Protein AF-C7GG24-F1 (afdb_monomer)

Structure (mmCIF, N/CA/C/O backbone):
data_AF-C7GG24-F1
#
_entry.id   AF-C7GG24-F1
#
loop_
_atom_site.group_PDB
_atom_site.id
_atom_site.type_symbol
_atom_site.label_atom_id
_atom_site.label_alt_id
_atom_site.label_comp_id
_atom_site.label_asym_id
_atom_site.label_entity_id
_atom_site.label_seq_id
_atom_site.pdbx_PDB_ins_code
_atom_site.Cartn_x
_atom_site.Cartn_y
_atom_site.Cartn_z
_atom_site.occupancy
_atom_site.B_iso_or_equiv
_atom_site.auth_seq_id
_atom_site.auth_comp_id
_atom_site.auth_asym_id
_atom_site.auth_atom_id
_atom_site.pdbx_PDB_model_num
ATOM 1 N N . MET A 1 1 ? 22.036 11.294 -6.647 1.00 72.31 1 MET A N 1
ATOM 2 C CA . MET A 1 1 ? 21.142 11.673 -7.765 1.00 72.31 1 MET A CA 1
ATOM 3 C C . M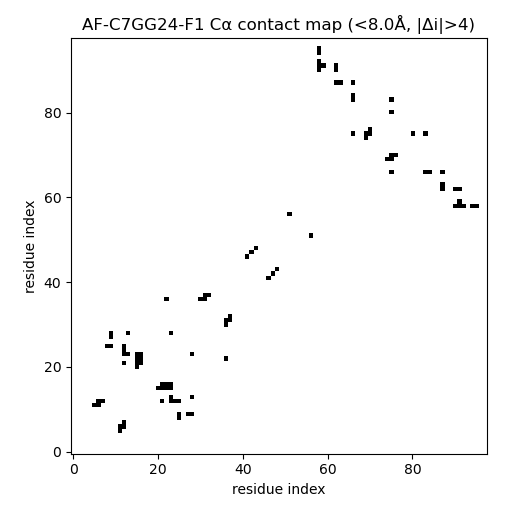ET A 1 1 ? 21.338 10.767 -8.979 1.00 72.31 1 MET A C 1
ATOM 5 O O . MET A 1 1 ? 20.375 10.119 -9.351 1.00 72.31 1 MET A O 1
ATOM 9 N N . ALA A 1 2 ? 22.551 10.631 -9.540 1.00 93.06 2 ALA A N 1
ATOM 10 C CA . ALA A 1 2 ? 22.789 9.796 -10.732 1.00 93.06 2 ALA A CA 1
ATOM 11 C C . ALA A 1 2 ? 22.354 8.324 -10.573 1.00 93.06 2 ALA A C 1
ATOM 13 O O . ALA A 1 2 ? 21.685 7.789 -11.447 1.00 93.06 2 ALA A O 1
ATOM 14 N N . LEU A 1 3 ? 22.655 7.698 -9.428 1.00 95.56 3 LEU A N 1
ATOM 15 C CA . LEU A 1 3 ? 22.235 6.318 -9.166 1.00 95.56 3 LEU A CA 1
ATOM 16 C C . LEU A 1 3 ? 20.707 6.168 -9.087 1.00 95.56 3 LEU A C 1
ATOM 18 O O . LEU A 1 3 ? 20.162 5.242 -9.667 1.00 95.56 3 LEU A O 1
ATOM 22 N N . ALA A 1 4 ? 20.008 7.083 -8.409 1.00 95.25 4 ALA A N 1
ATOM 23 C CA . ALA A 1 4 ? 18.548 7.031 -8.306 1.00 95.25 4 ALA A CA 1
ATOM 24 C C . ALA A 1 4 ? 17.877 7.205 -9.678 1.00 95.25 4 ALA A C 1
ATOM 26 O O . ALA A 1 4 ? 16.943 6.479 -9.994 1.00 95.25 4 ALA A O 1
ATOM 27 N N . ALA A 1 5 ? 18.395 8.115 -10.511 1.00 95.19 5 ALA A N 1
ATOM 28 C CA . ALA A 1 5 ? 17.917 8.295 -11.879 1.00 95.19 5 ALA A CA 1
ATOM 29 C C . ALA A 1 5 ? 18.163 7.051 -12.747 1.00 95.19 5 ALA A C 1
ATOM 31 O O . ALA A 1 5 ? 17.284 6.664 -13.506 1.00 95.19 5 ALA A O 1
ATOM 32 N N . TYR A 1 6 ? 19.325 6.402 -12.603 1.00 95.00 6 TYR A N 1
ATOM 33 C CA . TYR A 1 6 ? 19.622 5.145 -13.290 1.00 95.00 6 TYR A CA 1
ATOM 34 C C . TYR A 1 6 ? 18.653 4.027 -12.878 1.00 95.00 6 TYR A C 1
ATOM 36 O O . TYR A 1 6 ? 18.052 3.394 -13.738 1.00 95.00 6 TYR A O 1
ATOM 44 N N . LEU A 1 7 ? 18.439 3.833 -11.570 1.00 94.06 7 LEU A N 1
ATOM 45 C CA . LEU A 1 7 ? 17.539 2.799 -11.043 1.00 94.06 7 LEU A CA 1
ATOM 46 C C . LEU A 1 7 ? 16.061 3.045 -11.387 1.00 94.06 7 LEU A C 1
ATOM 48 O O . LEU A 1 7 ? 15.297 2.095 -11.499 1.00 94.06 7 LEU A O 1
ATOM 52 N N . ALA A 1 8 ? 15.657 4.305 -11.561 1.00 94.25 8 ALA A N 1
ATOM 53 C CA . ALA A 1 8 ? 14.318 4.673 -12.018 1.00 94.25 8 ALA A CA 1
ATOM 54 C C . ALA A 1 8 ? 14.196 4.739 -13.555 1.00 94.25 8 ALA A C 1
ATOM 56 O O . ALA A 1 8 ? 13.123 5.065 -14.063 1.00 94.25 8 ALA A O 1
ATOM 57 N N . GLY A 1 9 ? 15.277 4.468 -14.293 1.00 96.44 9 GLY A N 1
ATOM 58 C CA . GLY A 1 9 ? 15.317 4.531 -15.751 1.00 96.44 9 GLY A CA 1
ATOM 59 C C . GLY A 1 9 ? 14.535 3.406 -16.431 1.00 96.44 9 GLY A C 1
ATOM 60 O O . GLY A 1 9 ? 14.117 2.441 -15.797 1.00 96.44 9 GLY A O 1
ATOM 61 N N . GLU A 1 10 ? 14.346 3.539 -17.743 1.00 97.12 10 GLU A N 1
ATOM 62 C CA . GLU A 1 10 ? 13.595 2.584 -18.568 1.00 97.12 10 GLU A CA 1
ATOM 63 C C . GLU A 1 10 ? 14.161 1.161 -18.484 1.00 97.12 10 GLU A C 1
ATOM 65 O O . GLU A 1 10 ? 13.438 0.245 -18.098 1.00 97.12 10 GLU A O 1
ATOM 70 N N . ASP A 1 11 ? 15.462 0.998 -18.736 1.00 96.69 11 ASP A N 1
ATOM 71 C CA . ASP A 1 11 ? 16.123 -0.312 -18.708 1.00 96.69 11 ASP A CA 1
ATOM 72 C C . ASP A 1 11 ? 16.016 -0.975 -17.327 1.00 96.69 11 ASP A C 1
ATOM 74 O O . ASP A 1 11 ? 15.643 -2.138 -17.218 1.00 96.69 11 ASP A O 1
ATOM 78 N N . ALA A 1 12 ? 16.254 -0.219 -16.249 1.00 97.19 12 ALA A N 1
ATOM 79 C CA . ALA A 1 12 ? 16.183 -0.746 -14.888 1.00 97.19 12 ALA A CA 1
ATOM 80 C C . ALA A 1 12 ? 14.753 -1.156 -14.491 1.00 97.19 12 ALA A C 1
ATOM 82 O O . ALA A 1 12 ? 14.557 -2.180 -13.833 1.00 97.19 12 ALA A O 1
ATOM 83 N N . GLN A 1 13 ? 13.739 -0.385 -14.901 1.00 97.38 13 GLN A N 1
ATOM 84 C CA . GLN A 1 13 ? 12.341 -0.764 -14.686 1.00 97.38 13 GLN A CA 1
ATOM 85 C C . GLN A 1 13 ? 11.961 -2.003 -15.504 1.00 97.38 13 GLN A C 1
ATOM 87 O O . GLN A 1 13 ? 11.267 -2.876 -14.981 1.00 97.38 13 GLN A O 1
ATOM 92 N N . LYS A 1 14 ? 12.450 -2.121 -16.744 1.00 95.88 14 LYS A N 1
ATOM 93 C CA . LYS A 1 14 ? 12.248 -3.315 -17.569 1.00 95.88 14 LYS A CA 1
ATOM 94 C C . LYS A 1 14 ? 12.891 -4.555 -16.943 1.00 95.88 14 LYS A C 1
ATOM 96 O O . LYS A 1 14 ? 12.221 -5.575 -16.823 1.00 95.88 14 LYS A O 1
ATOM 101 N N . ASP A 1 15 ? 14.127 -4.451 -16.461 1.00 96.81 15 ASP A N 1
ATOM 102 C CA . ASP A 1 15 ? 14.808 -5.550 -15.766 1.00 96.81 15 ASP A CA 1
ATOM 103 C C . ASP A 1 15 ? 14.052 -5.973 -14.494 1.00 96.81 15 ASP A C 1
ATOM 105 O O . ASP A 1 15 ? 13.944 -7.160 -14.178 1.00 96.81 15 ASP A O 1
ATOM 109 N N . HIS A 1 16 ? 13.493 -5.015 -13.745 1.00 96.19 16 HIS A N 1
ATOM 110 C CA . HIS A 1 16 ? 12.664 -5.312 -12.575 1.00 96.19 16 HIS A CA 1
ATOM 111 C C . HIS A 1 16 ? 11.353 -6.016 -12.925 1.00 96.19 16 HIS A C 1
ATOM 113 O O . HIS A 1 16 ? 10.933 -6.906 -12.175 1.00 96.19 16 HIS A O 1
ATOM 119 N N . TYR A 1 17 ? 10.732 -5.643 -14.039 1.00 94.88 17 TYR A N 1
ATOM 120 C CA . TYR A 1 17 ? 9.563 -6.334 -14.560 1.00 94.88 17 TYR A CA 1
ATOM 121 C C . TYR A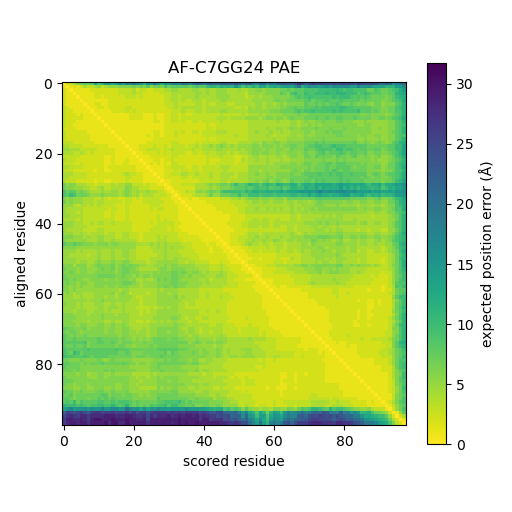 1 17 ? 9.922 -7.762 -14.987 1.00 94.88 17 TYR A C 1
ATOM 123 O O . TYR A 1 17 ? 9.363 -8.708 -14.442 1.00 94.88 17 TYR A O 1
ATOM 131 N N . ASP A 1 18 ? 10.935 -7.941 -15.834 1.00 94.19 18 ASP A N 1
ATOM 132 C CA . ASP A 1 18 ? 11.308 -9.254 -16.376 1.00 94.19 18 ASP A CA 1
ATOM 133 C C . ASP A 1 18 ? 11.807 -10.225 -15.278 1.00 94.19 18 ASP A C 1
ATOM 135 O O . ASP A 1 18 ? 11.564 -11.431 -15.344 1.00 94.19 18 ASP A O 1
ATOM 139 N N . MET A 1 19 ? 12.488 -9.721 -14.238 1.00 95.94 19 MET A N 1
ATOM 140 C CA . MET A 1 19 ? 13.045 -10.556 -13.162 1.00 95.94 19 MET A CA 1
ATOM 141 C C . MET A 1 19 ? 12.070 -10.811 -12.003 1.00 95.94 19 MET A C 1
ATOM 143 O O . MET A 1 19 ? 12.170 -11.843 -11.335 1.00 95.94 19 MET A O 1
ATOM 147 N N . ARG A 1 20 ? 11.193 -9.850 -11.682 1.00 94.62 20 ARG A N 1
ATOM 148 C CA . ARG A 1 20 ? 10.373 -9.881 -10.452 1.00 94.62 20 ARG A CA 1
ATOM 149 C C . ARG A 1 20 ? 8.892 -9.576 -10.668 1.00 94.62 20 ARG A C 1
ATOM 151 O O . ARG A 1 20 ? 8.160 -9.533 -9.683 1.00 94.62 20 ARG A O 1
ATOM 158 N N . ASN A 1 21 ? 8.455 -9.373 -11.909 1.00 92.00 21 ASN A N 1
ATOM 159 C CA . ASN A 1 21 ? 7.094 -8.967 -12.273 1.00 92.00 21 ASN A CA 1
ATOM 160 C C . ASN A 1 21 ? 6.649 -7.667 -11.580 1.00 92.00 21 ASN A C 1
ATOM 162 O O . ASN A 1 21 ? 5.474 -7.483 -11.267 1.00 92.00 21 ASN A O 1
ATOM 166 N N . ILE A 1 22 ? 7.593 -6.761 -11.296 1.00 93.81 22 ILE A N 1
ATOM 167 C CA . ILE A 1 22 ? 7.261 -5.431 -10.776 1.00 93.81 22 ILE A CA 1
ATOM 168 C C . ILE A 1 22 ? 6.774 -4.593 -11.952 1.00 93.81 22 ILE A C 1
ATOM 170 O O . ILE A 1 22 ? 7.553 -4.297 -12.854 1.00 93.81 22 ILE A O 1
ATOM 174 N N . LEU A 1 23 ? 5.496 -4.212 -11.936 1.00 94.00 23 LEU A N 1
ATOM 175 C CA . LEU A 1 23 ? 4.915 -3.407 -13.004 1.00 94.00 23 LEU A CA 1
ATOM 176 C C . LEU A 1 23 ? 5.631 -2.049 -13.111 1.00 94.00 23 LEU A C 1
ATOM 178 O O . LEU A 1 23 ? 5.761 -1.345 -12.102 1.00 94.00 23 LEU A O 1
ATOM 182 N N . PRO A 1 24 ? 6.108 -1.671 -14.308 1.00 94.50 24 PRO A N 1
ATOM 183 C CA . PRO A 1 24 ? 6.784 -0.403 -14.512 1.00 94.50 24 PRO A CA 1
ATOM 184 C C . PRO A 1 24 ? 5.798 0.767 -14.440 1.00 94.50 24 PRO A C 1
ATOM 186 O O . PRO A 1 24 ? 4.619 0.641 -14.764 1.00 94.50 24 PRO A O 1
ATOM 189 N N . THR A 1 25 ? 6.305 1.939 -14.059 1.00 92.62 25 THR A N 1
ATOM 190 C CA . THR A 1 25 ? 5.557 3.211 -14.125 1.00 92.62 25 THR A CA 1
ATOM 191 C C . THR A 1 25 ? 5.978 4.071 -15.317 1.00 92.62 25 THR A C 1
ATOM 193 O O . THR A 1 25 ? 5.287 5.027 -15.665 1.00 92.62 25 THR A O 1
ATOM 196 N N . ASN A 1 26 ? 7.103 3.743 -15.962 1.00 93.94 26 ASN A N 1
ATOM 197 C CA . ASN A 1 26 ? 7.536 4.390 -17.195 1.00 93.94 26 ASN A CA 1
ATOM 198 C C . ASN A 1 26 ? 6.605 4.014 -18.361 1.00 93.94 26 ASN A C 1
ATOM 200 O O . ASN A 1 26 ? 6.511 2.851 -18.746 1.00 93.94 26 ASN A O 1
ATOM 204 N N . THR A 1 27 ? 5.969 5.019 -18.963 1.00 91.31 27 THR A N 1
ATOM 205 C CA . THR A 1 27 ? 4.983 4.863 -20.042 1.00 91.31 27 THR A CA 1
ATOM 206 C C . THR A 1 27 ? 5.564 4.411 -21.384 1.00 91.31 27 THR A C 1
ATOM 208 O O . THR A 1 27 ? 4.797 4.091 -22.288 1.00 91.31 27 THR A O 1
ATOM 211 N N . ASN A 1 28 ? 6.890 4.394 -21.547 1.00 94.81 28 ASN A N 1
AT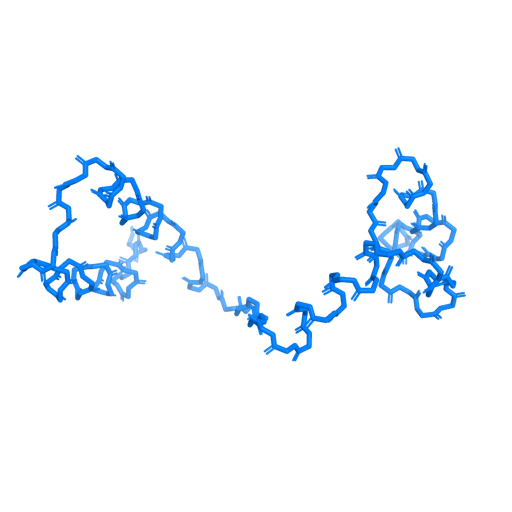OM 212 C CA . ASN A 1 28 ? 7.541 3.875 -22.755 1.00 94.81 28 ASN A CA 1
ATOM 213 C C . ASN A 1 28 ? 7.575 2.339 -22.791 1.00 94.81 28 ASN A C 1
ATOM 215 O O . ASN A 1 28 ? 7.766 1.751 -23.854 1.00 94.81 28 ASN A O 1
ATOM 219 N N . ILE A 1 29 ? 7.391 1.683 -21.641 1.00 92.94 29 ILE A N 1
ATOM 220 C CA . ILE A 1 29 ? 7.424 0.225 -21.533 1.00 92.94 29 ILE A CA 1
ATOM 221 C C . ILE A 1 29 ? 6.011 -0.307 -21.778 1.00 92.94 29 ILE A C 1
ATOM 223 O O . ILE A 1 29 ? 5.106 -0.117 -20.966 1.00 92.94 29 ILE A O 1
ATOM 227 N N . ALA A 1 30 ? 5.813 -0.973 -22.914 1.00 90.38 30 ALA A N 1
ATOM 228 C CA . ALA A 1 30 ? 4.526 -1.559 -23.265 1.00 90.38 30 ALA A CA 1
ATOM 229 C C . ALA A 1 30 ? 4.234 -2.805 -22.410 1.00 90.38 30 ALA A C 1
ATOM 231 O O . ALA A 1 30 ? 4.953 -3.799 -22.489 1.00 90.38 30 ALA A O 1
ATOM 232 N N . ILE A 1 31 ? 3.154 -2.744 -21.628 1.00 90.00 31 ILE A N 1
ATOM 233 C CA . ILE A 1 31 ? 2.658 -3.841 -20.775 1.00 90.00 31 ILE A CA 1
ATOM 234 C C . ILE A 1 31 ? 1.161 -4.119 -20.989 1.00 90.00 31 ILE A C 1
ATOM 236 O O . ILE A 1 31 ? 0.541 -4.820 -20.204 1.00 90.00 31 ILE A O 1
ATOM 240 N N . SER A 1 32 ? 0.545 -3.555 -22.033 1.00 81.25 32 SER A N 1
ATOM 241 C CA . SER A 1 32 ? -0.908 -3.654 -22.259 1.00 81.25 32 SER A CA 1
ATOM 242 C C . SER A 1 32 ? -1.404 -5.075 -22.522 1.00 81.25 32 SER A C 1
ATOM 244 O O . SER A 1 32 ? -2.574 -5.356 -22.286 1.00 81.25 32 SER A O 1
ATOM 246 N N . ASP A 1 33 ? -0.527 -5.954 -23.004 1.00 89.00 33 ASP A N 1
ATOM 247 C CA . ASP A 1 33 ? -0.848 -7.363 -23.249 1.00 89.00 33 ASP A CA 1
ATOM 248 C C . ASP A 1 33 ? -0.722 -8.219 -21.973 1.00 89.00 33 ASP A C 1
ATOM 250 O O . ASP A 1 33 ? -1.080 -9.395 -21.982 1.00 89.00 33 ASP A O 1
ATOM 254 N N . ASP A 1 34 ? -0.225 -7.644 -20.870 1.00 92.50 34 ASP A N 1
ATOM 255 C CA . ASP A 1 34 ? -0.192 -8.294 -19.563 1.00 92.50 34 ASP A CA 1
ATOM 256 C C . ASP A 1 34 ? -1.542 -8.105 -18.845 1.00 92.50 34 ASP A C 1
ATOM 258 O O . ASP A 1 34 ? -1.982 -6.996 -18.510 1.00 92.50 34 ASP A O 1
ATOM 262 N N . GLU A 1 35 ? -2.217 -9.224 -18.591 1.00 94.25 35 GLU A N 1
ATOM 263 C CA . GLU A 1 35 ? -3.493 -9.265 -17.879 1.00 94.25 35 GLU A CA 1
ATOM 264 C C . GLU A 1 35 ? -3.366 -8.739 -16.437 1.00 94.25 35 GLU A C 1
ATOM 266 O O . GLU A 1 35 ? -4.290 -8.086 -15.938 1.00 94.25 35 GLU A O 1
ATOM 271 N N . ILE A 1 36 ? -2.218 -8.954 -15.779 1.00 92.50 36 ILE A N 1
ATOM 272 C CA . ILE A 1 36 ? -1.938 -8.428 -14.435 1.00 92.50 36 ILE A CA 1
ATOM 273 C C . ILE A 1 36 ? -1.793 -6.910 -14.501 1.00 92.50 36 ILE A C 1
ATOM 275 O O . ILE A 1 36 ? -2.400 -6.210 -13.689 1.00 92.50 36 ILE A O 1
ATOM 279 N N . ALA A 1 37 ? -1.056 -6.387 -15.483 1.00 92.00 37 ALA A N 1
ATOM 280 C CA . ALA A 1 37 ? -0.928 -4.946 -15.686 1.00 92.00 37 ALA A CA 1
ATOM 281 C C . ALA A 1 37 ? -2.291 -4.278 -15.913 1.00 92.00 37 ALA A C 1
ATOM 283 O O . ALA A 1 37 ? -2.586 -3.236 -15.319 1.00 92.00 37 ALA A O 1
ATOM 284 N N . THR A 1 38 ? -3.156 -4.910 -16.710 1.00 92.50 38 THR A N 1
ATOM 285 C CA . THR A 1 38 ? -4.526 -4.438 -16.950 1.00 92.50 38 THR A CA 1
ATOM 286 C C . THR A 1 38 ? -5.355 -4.435 -15.663 1.00 92.50 38 THR A C 1
ATOM 288 O O . THR A 1 38 ? -6.005 -3.435 -15.342 1.00 92.50 38 THR A O 1
ATOM 291 N N . ALA A 1 39 ? -5.316 -5.526 -14.893 1.00 93.56 39 ALA A N 1
ATOM 292 C CA . ALA A 1 39 ? -6.054 -5.644 -13.638 1.00 93.56 39 ALA A CA 1
ATOM 293 C C . ALA A 1 39 ? -5.579 -4.629 -12.586 1.00 93.56 39 ALA A C 1
ATOM 295 O O . ALA A 1 39 ? -6.405 -3.947 -11.977 1.00 93.56 39 ALA A O 1
ATOM 296 N N . VAL A 1 40 ? -4.263 -4.487 -12.402 1.00 92.88 40 VAL A N 1
ATOM 297 C CA . VAL A 1 40 ? -3.680 -3.527 -11.453 1.00 92.88 40 VAL A CA 1
ATOM 298 C C . VAL A 1 40 ? -4.009 -2.097 -11.864 1.00 92.88 40 VAL A C 1
ATOM 300 O O . VAL A 1 40 ? -4.444 -1.324 -11.016 1.00 92.88 40 VAL A O 1
ATOM 303 N N . THR A 1 41 ? -3.899 -1.758 -13.151 1.00 89.94 41 THR A N 1
ATOM 304 C CA . THR A 1 41 ? -4.277 -0.426 -13.653 1.00 89.94 41 THR A CA 1
ATOM 305 C C . THR A 1 41 ? -5.732 -0.109 -13.325 1.00 89.94 41 THR A C 1
ATOM 307 O O . THR A 1 41 ? -6.015 0.962 -12.795 1.00 89.94 41 THR A O 1
ATOM 310 N N . LYS A 1 42 ? -6.650 -1.056 -13.552 1.00 93.94 42 LYS A N 1
ATOM 311 C CA . LYS A 1 42 ? -8.068 -0.877 -13.217 1.00 93.94 42 LYS A CA 1
ATOM 312 C C . LYS A 1 42 ? -8.293 -0.674 -11.718 1.00 93.94 42 LYS A C 1
ATOM 314 O O . LYS A 1 42 ? -9.077 0.184 -11.324 1.00 93.94 42 LYS A O 1
ATOM 319 N N . VAL A 1 43 ? -7.597 -1.436 -10.870 1.00 95.44 43 VAL A N 1
ATOM 320 C CA . VAL A 1 43 ? -7.656 -1.233 -9.413 1.00 95.44 43 VAL A CA 1
ATOM 321 C C . VAL A 1 43 ? -7.157 0.164 -9.054 1.00 95.44 43 VAL A C 1
ATOM 323 O O . VAL A 1 43 ? -7.810 0.861 -8.279 1.00 95.44 43 VAL A O 1
ATOM 326 N N . MET A 1 44 ? -6.037 0.586 -9.644 1.00 92.06 44 MET A N 1
ATOM 327 C CA . MET A 1 44 ? -5.438 1.895 -9.402 1.00 92.06 44 MET A CA 1
ATOM 328 C C . MET A 1 44 ? -6.391 3.040 -9.760 1.00 92.06 44 MET A C 1
ATOM 330 O O . MET A 1 44 ? -6.519 3.974 -8.969 1.00 92.06 44 MET A O 1
ATOM 334 N N . THR A 1 45 ? -7.072 2.963 -10.908 1.00 92.12 45 THR A N 1
ATOM 335 C CA . THR A 1 45 ? -7.942 4.041 -11.408 1.00 92.12 45 THR A CA 1
ATOM 336 C C . THR A 1 45 ? -9.336 4.048 -10.792 1.00 92.12 45 THR A C 1
ATOM 338 O O . THR A 1 45 ? -9.886 5.128 -10.581 1.00 92.12 45 THR A O 1
ATOM 341 N N . ASP A 1 46 ? -9.906 2.876 -10.503 1.00 95.88 46 ASP A N 1
ATOM 342 C CA . ASP A 1 46 ? -11.344 2.767 -10.230 1.00 95.88 46 ASP A CA 1
ATOM 343 C C . ASP A 1 46 ? -11.656 2.472 -8.757 1.00 95.88 46 ASP A C 1
ATOM 345 O O . ASP A 1 46 ? -12.721 2.849 -8.268 1.00 95.88 46 ASP A O 1
ATOM 349 N N . THR A 1 47 ? -10.771 1.761 -8.048 1.00 96.69 47 THR A N 1
ATOM 350 C CA . THR A 1 47 ? -11.096 1.185 -6.727 1.00 96.69 47 THR A CA 1
ATOM 351 C C . THR A 1 47 ? -10.031 1.400 -5.655 1.00 96.69 47 THR A C 1
ATOM 353 O O . THR A 1 47 ? -10.164 0.863 -4.556 1.00 96.69 47 THR A O 1
ATOM 356 N N . SER A 1 48 ? -8.963 2.141 -5.948 1.00 96.06 48 SER A N 1
ATOM 357 C CA . SER A 1 48 ? -7.885 2.425 -4.998 1.00 96.06 48 SER A CA 1
ATOM 358 C C . SER A 1 48 ? -7.824 3.903 -4.634 1.00 96.06 48 SER A C 1
ATOM 360 O O . SER A 1 48 ? -8.332 4.766 -5.349 1.00 96.06 48 SER A O 1
ATOM 362 N N . ILE A 1 49 ? -7.169 4.192 -3.513 1.00 95.00 49 ILE A N 1
ATOM 363 C CA . ILE A 1 49 ? -6.860 5.551 -3.081 1.00 95.00 49 ILE A CA 1
ATOM 364 C C . ILE A 1 49 ? -5.343 5.641 -2.937 1.00 95.00 49 ILE A C 1
ATOM 366 O O . ILE A 1 49 ? -4.728 4.797 -2.285 1.00 95.00 49 ILE A O 1
ATOM 370 N N . MET A 1 50 ? -4.745 6.666 -3.549 1.00 93.31 50 MET A N 1
ATOM 371 C CA . MET A 1 50 ? -3.320 6.953 -3.390 1.00 93.31 50 MET A CA 1
ATOM 372 C C . MET A 1 50 ? -3.008 7.228 -1.918 1.00 93.31 50 MET A C 1
ATOM 374 O O . MET A 1 50 ? -3.696 8.017 -1.269 1.00 93.31 50 MET A O 1
ATOM 378 N N . GLN A 1 51 ? -1.949 6.606 -1.405 1.00 94.00 51 GLN A N 1
ATOM 379 C CA . GLN A 1 51 ? -1.526 6.812 -0.027 1.00 94.00 51 GLN A CA 1
ATOM 380 C C . GLN A 1 51 ? -1.163 8.293 0.217 1.00 94.00 51 GLN A C 1
ATOM 382 O O . GLN A 1 51 ? -0.401 8.867 -0.568 1.00 94.00 51 GLN A O 1
ATOM 387 N N . PRO A 1 52 ? -1.644 8.916 1.309 1.00 93.25 52 PRO A N 1
ATOM 388 C CA . PRO A 1 52 ? -1.197 10.246 1.710 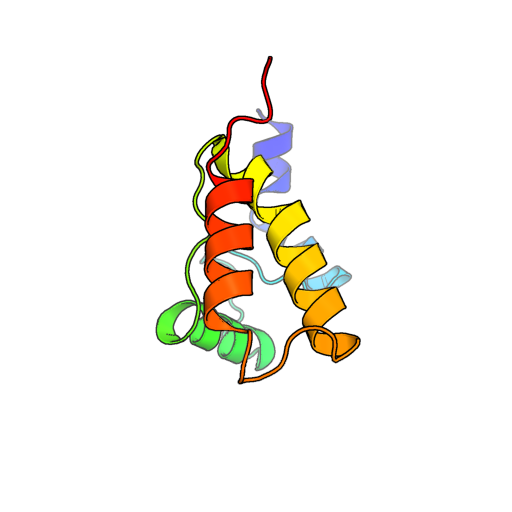1.00 93.25 52 PRO A CA 1
ATOM 389 C C . PRO A 1 52 ? 0.317 10.296 1.969 1.00 93.25 52 PRO A C 1
ATOM 391 O O . PRO A 1 52 ? 0.883 9.394 2.583 1.00 93.25 52 PRO A O 1
ATOM 394 N N . LEU A 1 53 ? 0.965 11.384 1.541 1.00 93.38 53 LEU A N 1
ATOM 395 C CA . LEU A 1 53 ? 2.413 11.612 1.689 1.00 93.38 53 LEU A CA 1
ATOM 396 C C . LEU A 1 53 ? 2.758 12.559 2.855 1.00 93.38 53 LEU A C 1
ATOM 398 O O . LEU A 1 53 ? 3.779 13.244 2.824 1.00 93.38 53 LEU A O 1
ATOM 402 N N . VAL A 1 54 ? 1.886 12.639 3.860 1.00 90.69 54 VAL A N 1
ATOM 403 C CA . VAL A 1 54 ? 2.072 13.489 5.047 1.00 90.69 54 VAL A CA 1
ATOM 404 C C . VAL A 1 54 ? 2.937 12.783 6.095 1.00 90.69 54 VAL A C 1
ATOM 406 O O . VAL A 1 54 ? 2.950 11.551 6.159 1.00 90.69 54 VAL A O 1
ATOM 409 N N . SER A 1 55 ? 3.661 13.543 6.920 1.00 89.69 55 SER A N 1
ATOM 410 C CA . SER A 1 55 ? 4.533 12.999 7.975 1.00 89.69 55 SER A CA 1
ATOM 411 C C . SER A 1 55 ? 3.775 12.114 8.958 1.00 89.69 55 SER A C 1
ATOM 413 O O . SER A 1 55 ? 4.279 11.079 9.385 1.00 89.69 55 SER A O 1
ATOM 415 N N . GLU A 1 56 ? 2.536 12.488 9.253 1.00 89.25 56 GLU A N 1
ATOM 416 C CA . GLU A 1 56 ? 1.656 11.848 10.228 1.00 89.25 56 GLU A CA 1
ATOM 417 C C . GLU A 1 56 ? 1.190 10.461 9.766 1.00 89.25 56 GLU A C 1
ATOM 419 O O . GLU A 1 56 ? 0.648 9.693 10.557 1.00 89.25 56 GLU A O 1
ATOM 424 N N . MET A 1 57 ? 1.443 10.083 8.506 1.00 91.75 57 MET A N 1
ATOM 425 C CA . MET A 1 57 ? 1.096 8.760 7.988 1.00 91.75 57 MET A CA 1
ATOM 426 C C . MET A 1 57 ? 1.815 7.628 8.745 1.00 91.75 57 MET A C 1
ATOM 428 O O . MET A 1 57 ? 1.330 6.497 8.761 1.00 91.75 57 MET A O 1
ATOM 432 N N . SER A 1 58 ? 2.930 7.911 9.435 1.00 90.69 58 SER A N 1
ATOM 433 C CA . SER A 1 58 ? 3.560 6.948 10.351 1.00 90.69 58 SER A CA 1
ATOM 434 C C . SER A 1 58 ? 2.649 6.529 11.508 1.00 90.69 58 SER A C 1
ATOM 436 O O . SER A 1 58 ? 2.773 5.407 11.995 1.00 90.69 58 SER A O 1
ATOM 438 N N . ASN A 1 59 ? 1.719 7.395 11.923 1.00 92.19 59 ASN A N 1
ATOM 439 C CA . ASN A 1 59 ? 0.820 7.153 13.053 1.00 92.19 59 ASN A CA 1
ATOM 440 C C . ASN A 1 59 ? -0.373 6.266 12.671 1.00 92.19 59 ASN A C 1
ATOM 442 O O . ASN A 1 59 ? -1.039 5.727 13.548 1.00 92.19 59 ASN A O 1
ATOM 446 N N . TYR A 1 60 ? -0.643 6.086 11.375 1.00 92.75 60 TYR A N 1
ATOM 447 C CA . TYR A 1 60 ? -1.772 5.293 10.888 1.00 92.75 60 TYR A CA 1
ATOM 448 C C . TYR A 1 60 ? -1.531 3.778 10.963 1.00 92.75 60 TYR A C 1
ATOM 450 O O . TYR A 1 60 ? -2.448 3.018 11.284 1.00 92.75 60 TYR A O 1
ATOM 458 N N . TRP A 1 61 ? -0.313 3.320 10.655 1.00 92.69 61 TRP A N 1
ATOM 459 C CA . TRP A 1 61 ? -0.065 1.905 10.358 1.00 92.69 61 TRP A CA 1
ATOM 460 C C . TRP A 1 61 ? -0.291 0.972 11.547 1.00 92.69 61 TRP A C 1
ATOM 462 O O . TRP A 1 61 ? -1.012 -0.016 11.407 1.00 92.69 61 TRP A O 1
ATOM 472 N N . SER A 1 62 ? 0.264 1.290 12.719 1.00 93.62 62 SER A N 1
ATOM 473 C CA . SER A 1 62 ? 0.118 0.433 13.903 1.00 93.62 62 SER A CA 1
ATOM 474 C C . SER A 1 62 ? -1.339 0.341 14.392 1.00 93.62 62 SER A C 1
ATOM 476 O O . SER A 1 62 ? -1.803 -0.774 14.643 1.00 93.62 62 SER A O 1
ATOM 478 N N . PRO A 1 63 ? -2.112 1.447 14.490 1.00 95.12 63 PRO A N 1
ATOM 479 C CA . PRO A 1 63 ? -3.541 1.370 14.805 1.00 95.12 63 PRO A CA 1
ATOM 480 C C . PRO A 1 63 ? -4.349 0.555 13.789 1.00 95.12 63 PRO A C 1
ATOM 482 O O . PRO A 1 63 ? -5.157 -0.283 14.191 1.00 95.12 63 PRO A O 1
ATOM 485 N N . ALA A 1 64 ? -4.103 0.743 12.487 1.00 95.56 64 ALA A N 1
ATOM 486 C CA . ALA A 1 64 ? -4.795 -0.000 11.433 1.00 95.56 64 ALA A CA 1
ATOM 487 C C . ALA A 1 64 ? -4.495 -1.508 11.489 1.00 95.56 64 ALA A C 1
ATOM 489 O O . ALA A 1 64 ? -5.405 -2.331 11.361 1.00 95.56 64 ALA A O 1
ATOM 490 N N . GLU A 1 65 ? -3.236 -1.882 11.733 1.00 96.00 65 GLU A N 1
ATOM 491 C CA . GLU A 1 65 ? -2.832 -3.280 11.910 1.00 96.00 65 GLU A CA 1
ATOM 492 C C . GLU A 1 65 ? -3.531 -3.919 13.120 1.00 96.00 65 GLU A C 1
ATOM 494 O O . GLU A 1 65 ? -4.059 -5.030 13.017 1.00 96.00 65 GLU A O 1
ATOM 499 N N . ASN A 1 66 ? -3.578 -3.215 14.254 1.00 95.44 66 ASN A N 1
ATOM 500 C CA . ASN A 1 66 ? -4.233 -3.701 15.469 1.00 95.44 66 ASN A CA 1
ATOM 501 C C . ASN A 1 66 ? -5.745 -3.876 15.277 1.00 95.44 66 ASN A C 1
ATOM 503 O O . ASN A 1 66 ? -6.285 -4.912 15.665 1.00 95.44 66 ASN A O 1
ATOM 507 N N . MET A 1 67 ? -6.408 -2.918 14.619 1.00 96.56 67 MET A N 1
ATOM 508 C CA . MET A 1 67 ? -7.821 -3.023 14.238 1.00 96.56 67 MET A CA 1
ATOM 509 C C . MET A 1 67 ? -8.070 -4.279 13.387 1.00 96.56 67 MET A C 1
ATOM 511 O O . MET A 1 67 ? -8.978 -5.060 13.675 1.00 96.56 67 MET A O 1
ATOM 515 N N . GLY A 1 68 ? -7.231 -4.520 12.373 1.00 97.06 68 GLY A N 1
ATOM 516 C CA . GLY A 1 68 ? -7.327 -5.703 11.512 1.00 97.06 68 GLY A CA 1
ATOM 517 C C . GLY A 1 68 ? -7.148 -7.019 12.275 1.00 97.06 68 GLY A C 1
ATOM 518 O O . GLY A 1 68 ? -7.926 -7.955 12.084 1.00 97.06 68 GLY A O 1
ATOM 519 N N . LYS A 1 69 ? -6.168 -7.091 13.183 1.00 97.94 69 LYS A N 1
ATOM 520 C CA . LYS A 1 69 ? -5.955 -8.273 14.037 1.00 97.94 69 LYS A CA 1
ATOM 521 C C . LYS A 1 69 ? -7.141 -8.535 14.965 1.00 97.94 69 LYS A C 1
ATOM 523 O O . LYS A 1 69 ? -7.571 -9.680 15.067 1.00 97.94 69 LYS A O 1
ATOM 528 N N . ALA A 1 70 ? -7.688 -7.495 15.590 1.00 97.44 70 ALA A N 1
ATOM 529 C CA . ALA A 1 70 ? -8.828 -7.612 16.498 1.00 97.44 70 ALA A CA 1
ATOM 530 C C . ALA A 1 70 ? -10.121 -8.029 15.767 1.00 97.44 70 ALA A C 1
ATOM 532 O O . ALA A 1 70 ? -10.898 -8.830 16.290 1.00 97.44 70 ALA A O 1
ATOM 533 N N . LEU A 1 71 ? -10.319 -7.566 14.524 1.00 97.50 71 LEU A N 1
ATOM 534 C CA . LEU A 1 71 ? -11.383 -8.055 13.637 1.00 97.50 71 LEU A CA 1
ATOM 535 C C . LEU A 1 71 ? -11.233 -9.554 13.345 1.00 97.50 71 LEU A C 1
ATOM 537 O O . LEU A 1 71 ? -12.193 -10.306 13.496 1.00 97.50 71 LEU A O 1
ATOM 541 N N . VAL A 1 72 ? -10.032 -10.008 12.969 1.00 97.69 72 VAL A N 1
ATOM 542 C CA . VAL A 1 72 ? -9.765 -11.434 12.694 1.00 97.69 72 VAL A CA 1
ATOM 543 C C . VAL A 1 72 ? -9.930 -12.298 13.950 1.00 97.69 72 VAL A C 1
ATOM 545 O O . VAL A 1 72 ? -10.410 -13.426 13.855 1.00 97.69 72 VAL A O 1
ATOM 548 N N . ALA A 1 73 ? -9.572 -11.774 15.124 1.00 97.75 73 ALA A N 1
ATOM 549 C CA . ALA A 1 73 ? -9.737 -12.452 16.410 1.00 97.75 73 ALA A CA 1
ATOM 550 C C . ALA A 1 73 ? -11.200 -12.516 16.896 1.00 97.75 73 ALA A C 1
ATOM 552 O O . ALA A 1 73 ? -11.498 -13.258 17.831 1.00 97.75 73 ALA A O 1
ATOM 553 N N . GLY A 1 74 ? -12.115 -11.764 16.274 1.00 97.00 74 GLY A N 1
ATOM 554 C CA . GLY A 1 74 ? -13.519 -11.678 16.684 1.00 97.00 74 GLY A CA 1
ATOM 555 C C . GLY A 1 74 ? -13.763 -10.795 17.913 1.00 97.00 74 GLY A C 1
ATOM 556 O O . GLY A 1 74 ? -14.851 -10.831 18.483 1.00 97.00 74 GLY A O 1
ATOM 557 N N . GLU A 1 75 ? -12.773 -10.001 18.326 1.00 97.56 75 GLU A N 1
ATOM 558 C CA . GLU A 1 75 ? -12.893 -9.029 19.423 1.00 97.56 75 GLU A CA 1
ATOM 559 C C . GLU A 1 75 ? -13.694 -7.795 18.990 1.00 97.56 75 GLU A C 1
ATOM 561 O O . GLU A 1 75 ? -14.377 -7.161 19.799 1.00 97.56 75 GLU A O 1
ATOM 566 N N . ILE A 1 76 ? -13.628 -7.473 17.696 1.00 97.56 76 ILE A N 1
ATOM 567 C CA . ILE A 1 76 ? -14.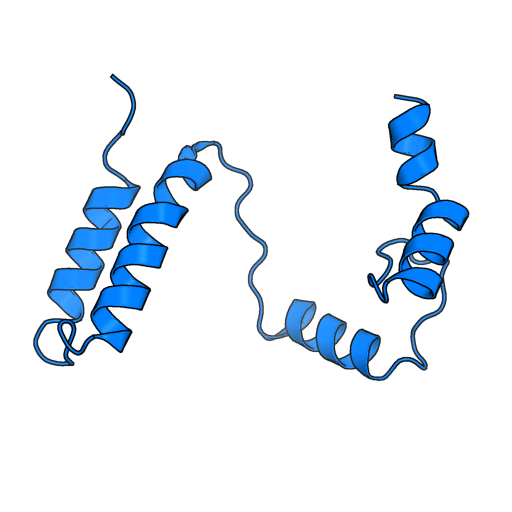447 -6.438 17.075 1.00 97.56 76 ILE A CA 1
ATOM 568 C C . ILE A 1 76 ? -15.641 -7.102 16.402 1.00 97.56 76 ILE A C 1
ATOM 570 O O . ILE A 1 76 ? -15.500 -7.911 15.484 1.00 97.56 76 ILE A O 1
ATOM 574 N N . THR A 1 77 ? -16.826 -6.740 16.870 1.00 97.25 77 THR A N 1
ATOM 575 C CA . THR A 1 77 ? -18.118 -7.219 16.390 1.00 97.25 77 THR A CA 1
ATOM 576 C C . THR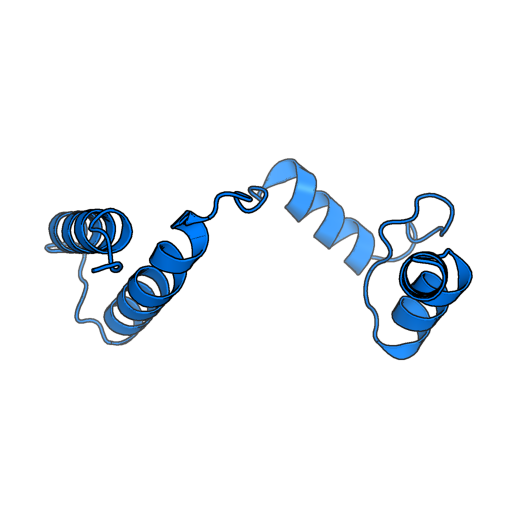 A 1 77 ? -18.917 -6.052 15.818 1.00 97.25 77 THR A C 1
ATOM 578 O O . THR A 1 77 ? -18.536 -4.888 15.942 1.00 97.25 77 THR A O 1
ATOM 581 N N . ALA A 1 78 ? -20.067 -6.342 15.209 1.00 96.62 78 ALA A N 1
ATOM 582 C CA . ALA A 1 78 ? -20.972 -5.290 14.749 1.00 96.62 78 ALA A CA 1
ATOM 583 C C . ALA A 1 78 ? -21.415 -4.350 15.891 1.00 96.62 78 ALA A C 1
ATOM 585 O O . ALA A 1 78 ? -21.618 -3.163 15.649 1.00 96.62 78 ALA A O 1
ATOM 586 N N . ASP A 1 79 ? -21.507 -4.861 17.123 1.00 98.00 79 ASP A N 1
ATOM 587 C CA . ASP A 1 79 ? -21.993 -4.106 18.282 1.00 98.00 79 ASP A CA 1
ATOM 588 C C . ASP A 1 79 ? -20.980 -3.065 18.782 1.00 98.00 79 ASP A C 1
ATOM 590 O O . ASP A 1 79 ? -21.382 -2.032 19.315 1.00 98.00 79 ASP A O 1
ATOM 594 N N . ASN A 1 80 ? -19.673 -3.309 18.605 1.00 97.62 80 ASN A N 1
ATOM 595 C CA . ASN A 1 80 ? -18.606 -2.419 19.085 1.00 97.62 80 ASN A CA 1
ATOM 596 C C . ASN A 1 80 ? -17.774 -1.770 17.962 1.00 97.62 80 ASN A C 1
ATOM 598 O O . ASN A 1 80 ? -16.865 -0.991 18.248 1.00 97.62 80 ASN A O 1
ATOM 602 N N . ALA A 1 81 ? -18.089 -2.039 16.689 1.00 97.12 81 ALA A N 1
ATOM 603 C CA . ALA A 1 81 ? -17.328 -1.532 15.546 1.00 97.12 81 ALA A CA 1
ATOM 604 C C . ALA A 1 81 ? -17.220 0.002 15.525 1.00 97.12 81 ALA A C 1
ATOM 606 O O . ALA A 1 81 ? -16.159 0.535 15.203 1.00 97.12 81 ALA A O 1
ATOM 607 N N . ALA A 1 82 ? -18.292 0.713 15.890 1.00 97.81 82 ALA A N 1
ATOM 608 C CA . ALA A 1 82 ? -18.294 2.176 15.929 1.00 97.81 82 ALA A CA 1
ATOM 609 C C . ALA A 1 82 ? -17.327 2.723 16.992 1.00 97.81 82 ALA A C 1
ATOM 611 O O . ALA A 1 82 ? -16.507 3.583 16.686 1.00 97.81 82 ALA A O 1
ATOM 612 N N . GLU A 1 83 ? -17.375 2.175 18.209 1.00 97.69 83 GLU A N 1
ATOM 613 C CA . GLU A 1 83 ? -16.466 2.540 19.304 1.00 97.69 83 GLU A CA 1
ATOM 614 C C . GLU A 1 83 ? -15.009 2.263 18.918 1.00 97.69 83 GLU A C 1
ATOM 616 O O . GLU A 1 83 ? -14.163 3.146 18.997 1.00 97.69 83 GLU A O 1
ATOM 621 N N . LYS A 1 84 ? -14.722 1.059 18.412 1.00 97.31 84 LYS A N 1
ATOM 622 C CA . LYS A 1 84 ? -13.354 0.649 18.064 1.00 97.31 84 LYS A CA 1
ATOM 623 C C . LYS A 1 84 ? -12.776 1.447 16.896 1.00 97.31 84 LYS A C 1
ATOM 625 O O . LYS A 1 84 ? -11.572 1.687 16.851 1.00 97.31 84 LYS A O 1
ATOM 630 N N . THR A 1 85 ? -13.630 1.900 15.979 1.00 96.88 85 THR A N 1
ATOM 631 C CA . THR A 1 85 ? -13.225 2.813 14.903 1.00 96.88 85 THR A CA 1
ATOM 632 C C . THR A 1 85 ? -12.852 4.190 15.455 1.00 96.88 85 THR A C 1
ATOM 634 O O . THR A 1 85 ? -11.842 4.754 15.036 1.00 96.88 85 THR A O 1
ATOM 637 N N . GLU A 1 86 ? -13.612 4.721 16.417 1.00 97.19 86 GLU A N 1
ATOM 638 C CA . GLU A 1 86 ? -13.283 6.001 17.060 1.00 97.19 86 GLU A CA 1
ATOM 639 C C . GLU A 1 86 ? -12.012 5.902 17.918 1.00 97.19 86 GLU A C 1
ATOM 641 O O . GLU A 1 86 ? -11.173 6.804 17.889 1.00 97.19 86 GLU A O 1
ATOM 646 N N . ASP A 1 87 ? -11.810 4.779 18.613 1.00 95.25 87 ASP A N 1
ATOM 647 C CA . ASP A 1 87 ? -10.579 4.497 19.359 1.00 95.25 87 ASP A CA 1
ATOM 648 C C . ASP A 1 87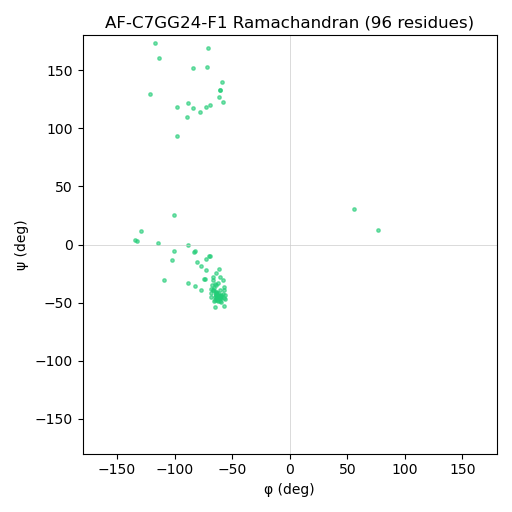 ? -9.357 4.495 18.425 1.00 95.25 87 ASP A C 1
ATOM 650 O O . ASP A 1 87 ? -8.327 5.117 18.716 1.00 95.25 87 ASP A O 1
ATOM 654 N N . MET A 1 88 ? -9.470 3.827 17.269 1.00 95.31 88 MET A N 1
ATOM 655 C CA . MET A 1 88 ? -8.428 3.827 16.240 1.00 95.31 88 MET A CA 1
ATOM 656 C C . MET A 1 88 ? -8.165 5.248 15.728 1.00 95.31 88 MET A C 1
ATOM 658 O O . MET A 1 88 ? -7.005 5.655 15.630 1.00 95.31 88 MET A O 1
ATOM 662 N N . ASN A 1 89 ? -9.224 6.009 15.438 1.00 94.88 89 ASN A N 1
ATOM 663 C CA . ASN A 1 89 ? -9.133 7.390 14.972 1.00 94.88 89 ASN A CA 1
ATOM 664 C C . ASN A 1 89 ? -8.430 8.297 15.988 1.00 94.88 89 ASN A C 1
ATOM 666 O O . ASN A 1 89 ? -7.523 9.051 15.634 1.00 94.88 89 ASN A O 1
ATOM 670 N N . THR A 1 90 ? -8.795 8.182 17.261 1.00 94.75 90 THR A N 1
ATOM 671 C CA . THR A 1 90 ? -8.146 8.912 18.353 1.00 94.75 90 THR A CA 1
ATOM 672 C C . THR A 1 90 ? -6.672 8.538 18.444 1.00 94.75 90 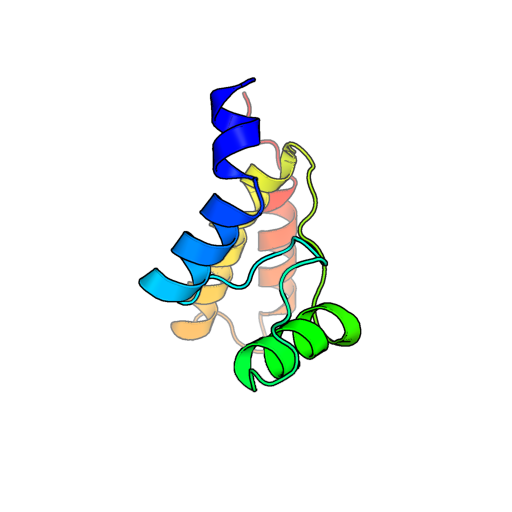THR A C 1
ATOM 674 O O . THR A 1 90 ? -5.818 9.417 18.534 1.00 94.75 90 THR A O 1
ATOM 677 N N . THR A 1 91 ? -6.351 7.246 18.352 1.00 91.88 91 THR A N 1
ATOM 678 C CA . THR A 1 91 ? -4.969 6.757 18.445 1.00 91.88 91 THR A CA 1
ATOM 679 C C . THR A 1 91 ? -4.094 7.289 17.308 1.00 91.88 91 THR A C 1
ATOM 681 O O . THR A 1 91 ? -2.989 7.748 17.572 1.00 91.88 91 THR A O 1
ATOM 684 N N . MET A 1 92 ? -4.572 7.278 16.057 1.00 91.44 92 MET A N 1
ATOM 685 C CA . MET A 1 92 ? -3.769 7.751 14.916 1.00 91.44 92 MET A CA 1
ATOM 686 C C . MET A 1 92 ? -3.592 9.279 14.870 1.00 91.44 92 MET A C 1
ATOM 688 O O . MET A 1 92 ? -2.645 9.759 14.251 1.00 91.44 92 MET A O 1
ATOM 692 N N . ASN A 1 93 ? -4.478 10.039 15.524 1.00 90.00 93 ASN A N 1
ATOM 693 C CA . ASN A 1 93 ? -4.417 11.506 15.586 1.00 90.00 93 ASN A CA 1
ATOM 694 C C . ASN A 1 93 ? -3.830 12.048 16.899 1.00 90.00 93 ASN A C 1
ATOM 696 O O . ASN A 1 93 ? -3.645 13.258 17.028 1.00 90.00 93 ASN A O 1
ATOM 700 N N . THR A 1 94 ? -3.549 11.186 17.877 1.00 84.19 94 THR A N 1
ATOM 701 C CA . THR A 1 94 ? -2.863 11.587 19.107 1.00 84.19 94 THR A CA 1
ATOM 702 C C . THR A 1 94 ? -1.364 11.475 18.874 1.00 84.19 94 THR A C 1
ATOM 704 O O . THR A 1 94 ? -0.861 10.419 18.499 1.00 84.19 94 THR A O 1
ATOM 707 N N . ASP A 1 95 ? -0.661 12.588 19.055 1.00 64.25 95 ASP A N 1
ATOM 708 C CA . ASP A 1 95 ? 0.761 12.707 18.752 1.00 64.25 95 ASP A CA 1
ATOM 709 C C . ASP A 1 95 ? 1.585 11.671 19.542 1.00 64.25 95 ASP A C 1
ATOM 711 O O . ASP A 1 95 ? 1.528 11.625 20.772 1.00 64.25 95 ASP A O 1
ATOM 715 N N . ILE A 1 96 ? 2.346 10.824 18.839 1.00 57.47 96 ILE A N 1
ATOM 716 C CA . ILE A 1 96 ? 3.276 9.860 19.459 1.00 57.47 96 ILE A CA 1
ATOM 717 C C . ILE A 1 96 ? 4.612 10.563 19.802 1.00 57.47 96 ILE A C 1
ATOM 719 O O . ILE A 1 96 ? 5.483 9.973 20.439 1.00 57.47 96 ILE A O 1
ATOM 723 N N . ALA A 1 97 ? 4.782 11.833 19.403 1.00 46.88 97 ALA A N 1
ATOM 724 C CA . ALA A 1 97 ? 5.975 12.634 19.646 1.00 46.88 97 ALA A CA 1
ATOM 725 C C . ALA A 1 97 ? 5.823 13.575 20.862 1.00 46.88 97 ALA A C 1
ATOM 727 O O . ALA A 1 97 ? 5.405 14.727 20.745 1.00 46.88 97 ALA A O 1
ATOM 728 N N . GLN A 1 98 ? 6.263 13.094 22.027 1.00 39.81 98 GLN A N 1
ATOM 729 C CA . GLN A 1 98 ? 7.051 13.896 22.972 1.00 39.81 98 GLN A CA 1
ATOM 730 C C . GLN A 1 98 ? 8.389 13.206 23.215 1.00 39.81 98 GLN A C 1
ATOM 732 O O . GLN A 1 98 ? 8.385 11.967 23.391 1.00 39.81 98 GLN A O 1
#

Secondary structure (DSSP, 8-state):
-HHHHHHTSHHHHHHHHHHH------TTS--TT-HHHHHHHHIIIII--PPP--GGGHHHHHHHHHHHHHHHHT-S-TTTHHHHHHHHHHHHHS----

Organism: NCBI:txid536231

pLDDT: mean 92.34, std 9.25, range [39.81, 98.0]

Solvent-accessible surface area (backbone atoms only — not comparable to full-atom values): 6021 Å² total; per-residue (Å²): 107,72,66,60,53,50,60,71,27,71,67,44,33,49,51,39,25,77,75,68,68,42,81,64,84,59,86,86,63,88,48,83,88,36,68,64,53,49,53,52,50,48,40,57,75,76,76,53,77,84,79,76,90,56,83,65,53,73,42,43,54,64,43,52,52,51,53,54,51,34,44,76,71,59,77,47,42,89,90,45,42,67,60,54,49,50,53,38,51,52,55,36,70,48,81,85,81,126

Nearest PDB str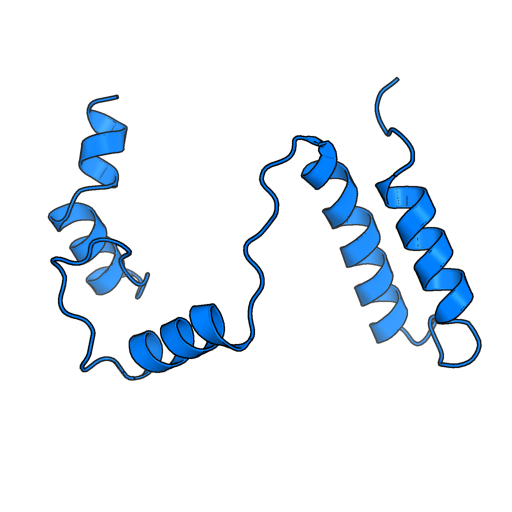uctures (foldseek):
  6les-assembly2_Y  TM=5.043E-01  e=7.932E+00  Escherichia coli K-12

Foldseek 3Di:
DVVVCVCLDPVNQVCCCVPPVDDHPDPVDDDPPPPVNVVVVCCVPPPDDDDDPDPLSVQLPVLVVVVVVCVVVVVDDPVCVVVSVVVSVCRSPPDPDD

Mean predicted aligned error: 5.22 Å

Sequence (98 aa):
MALAAYLAGEDAQKDHYDMRNILPTNTNIAISDDEIATAVTKVMTDTSIMQPLVSEMSNYWSPAENMGKALVAGEITADNAAEKTEDMNTTMNTDIAQ

Radius of gyration: 19.57 Å; Cα contacts (8 Å, |Δi|>4): 51; chains: 1; bounding box: 45×26×46 Å